Protein AF-A0A7X7U407-F1 (afdb_monomer_lite)

Radius of gyration: 12.42 Å; chains: 1; bounding box: 26×16×37 Å

Foldsee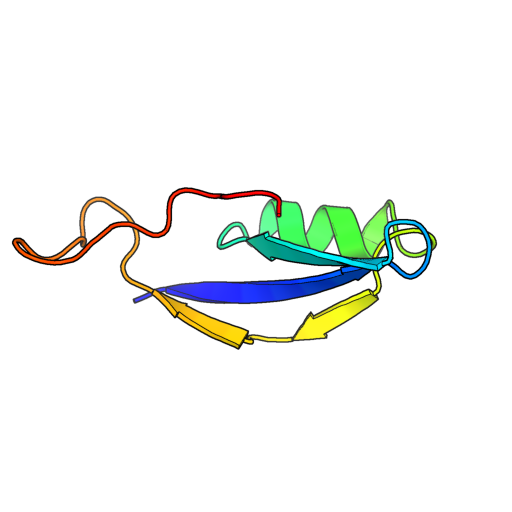k 3Di:
DAFKWW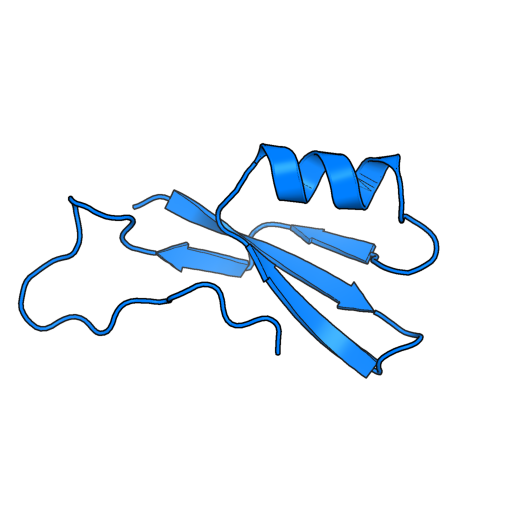KAFPVVRDIFIDRDPVVVVCCVPPPVNGIDTPGTPDDAQDPPRDDPPDDDPDRDGD

pLDDT: mean 87.19, std 14.83, range [38.94, 98.25]

Sequence (62 aa):
MKPVFRFWSPVLSSHFYTMSESERDSLIQNRPDAWTYEGVAFYAYSLPNQRLGTNPVLGVAA

Structure (mmCIF, N/CA/C/O backbone):
data_AF-A0A7X7U407-F1
#
_entry.id   AF-A0A7X7U407-F1
#
loop_
_atom_site.gr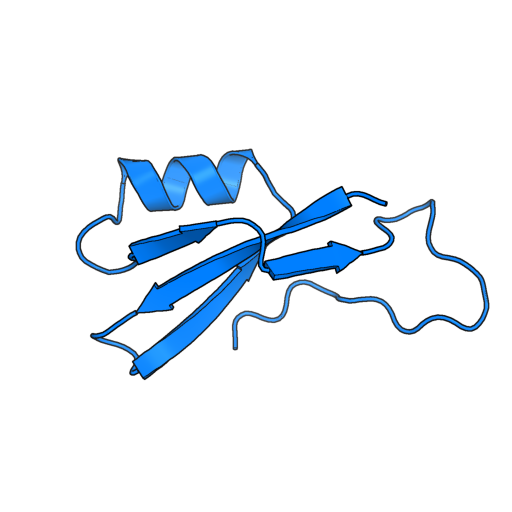oup_PDB
_atom_site.id
_atom_site.type_symbol
_atom_site.label_atom_id
_atom_site.label_alt_id
_atom_site.label_comp_id
_atom_site.label_asym_id
_atom_site.label_entity_id
_atom_site.label_seq_id
_atom_site.pdbx_PDB_ins_code
_atom_site.Cartn_x
_atom_site.Cartn_y
_atom_site.Cartn_z
_atom_site.occupancy
_atom_site.B_iso_or_equiv
_atom_site.auth_seq_id
_atom_site.auth_comp_id
_atom_site.auth_asym_id
_atom_site.auth_atom_id
_atom_site.pdbx_PDB_model_num
ATOM 1 N N . MET A 1 1 ? -14.615 -3.766 9.837 1.00 85.06 1 MET A N 1
ATOM 2 C CA . MET A 1 1 ? -13.223 -3.929 9.360 1.00 85.06 1 MET A CA 1
ATOM 3 C C . MET A 1 1 ? -13.160 -3.425 7.926 1.00 85.06 1 MET A C 1
ATOM 5 O O . MET A 1 1 ? -14.183 -3.490 7.255 1.00 85.06 1 MET A O 1
ATOM 9 N N . LYS A 1 2 ? -12.023 -2.893 7.479 1.00 90.00 2 LYS A N 1
ATOM 10 C CA . LYS A 1 2 ? -11.797 -2.415 6.106 1.00 90.00 2 LYS A CA 1
ATOM 11 C C . LYS A 1 2 ? -10.688 -3.240 5.440 1.00 90.00 2 LYS A C 1
ATOM 13 O O . LYS A 1 2 ? -9.828 -3.744 6.168 1.00 90.00 2 LYS A O 1
ATOM 18 N N . PRO A 1 3 ? -10.714 -3.416 4.108 1.00 94.31 3 PRO A N 1
ATOM 19 C CA . PRO A 1 3 ? -9.648 -4.118 3.403 1.00 94.31 3 PRO A CA 1
ATOM 20 C C . PRO A 1 3 ? -8.332 -3.332 3.470 1.00 94.31 3 PRO A C 1
ATOM 22 O O . PRO A 1 3 ? -8.332 -2.101 3.437 1.00 94.31 3 PRO A O 1
ATOM 25 N N . VAL A 1 4 ? -7.222 -4.062 3.539 1.00 94.50 4 VAL A N 1
ATOM 26 C CA . VAL A 1 4 ? -5.861 -3.558 3.347 1.00 94.50 4 VAL A CA 1
ATOM 27 C C . VAL A 1 4 ? -5.357 -4.081 2.008 1.00 94.50 4 VAL A C 1
ATOM 29 O O . VAL A 1 4 ? -5.270 -5.290 1.782 1.00 94.50 4 VAL A O 1
ATOM 32 N N . PHE A 1 5 ? -5.051 -3.154 1.116 1.00 96.25 5 PHE A N 1
ATOM 33 C CA . PHE A 1 5 ? -4.540 -3.394 -0.223 1.00 96.25 5 PHE A CA 1
ATOM 34 C C . PHE A 1 5 ? -3.025 -3.578 -0.176 1.00 96.25 5 PHE A C 1
ATOM 36 O O . PHE A 1 5 ? -2.358 -2.821 0.527 1.00 96.25 5 PHE A O 1
ATOM 43 N N . ARG A 1 6 ? -2.492 -4.558 -0.916 1.00 97.62 6 ARG A N 1
ATOM 44 C CA . ARG A 1 6 ? -1.050 -4.824 -1.020 1.00 97.62 6 ARG A CA 1
ATOM 45 C C . ARG A 1 6 ? -0.537 -4.530 -2.421 1.00 97.62 6 ARG A C 1
ATOM 47 O O . ARG A 1 6 ? -1.198 -4.840 -3.413 1.00 97.62 6 ARG A O 1
ATOM 54 N N . PHE A 1 7 ? 0.652 -3.949 -2.468 1.00 97.75 7 PHE A N 1
ATOM 55 C CA . PHE A 1 7 ? 1.389 -3.665 -3.686 1.00 97.75 7 PHE A CA 1
ATOM 56 C C . PHE A 1 7 ? 2.808 -4.205 -3.573 1.00 97.75 7 PHE A C 1
ATOM 58 O O . PHE A 1 7 ? 3.415 -4.094 -2.511 1.00 97.75 7 PHE A O 1
ATOM 65 N N . TRP A 1 8 ? 3.346 -4.716 -4.675 1.00 97.88 8 TRP A N 1
ATOM 66 C CA . TRP A 1 8 ? 4.762 -5.044 -4.816 1.00 97.88 8 TRP A CA 1
ATOM 67 C C . TRP A 1 8 ? 5.477 -3.962 -5.626 1.00 97.88 8 TRP A C 1
ATOM 69 O O . TRP A 1 8 ? 4.961 -3.526 -6.658 1.00 97.88 8 TRP A O 1
ATOM 79 N N . SER A 1 9 ? 6.674 -3.557 -5.197 1.00 97.00 9 SER A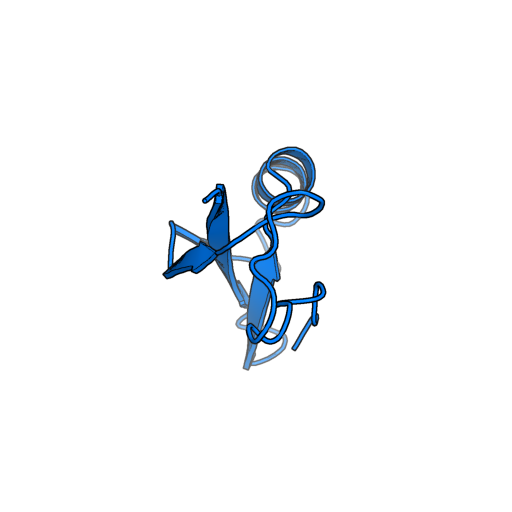 N 1
ATOM 80 C CA . SER A 1 9 ? 7.583 -2.762 -6.026 1.00 97.00 9 SER A CA 1
ATOM 81 C C . SER A 1 9 ? 8.836 -3.564 -6.371 1.00 97.00 9 SER A C 1
ATOM 83 O O . SER A 1 9 ? 9.635 -3.835 -5.473 1.00 97.00 9 SER A O 1
ATOM 85 N N . PRO A 1 10 ? 9.088 -3.887 -7.654 1.00 93.94 10 PRO A N 1
ATOM 86 C CA . PRO A 1 10 ? 10.348 -4.513 -8.049 1.00 93.94 10 PRO A CA 1
ATOM 87 C C . PRO A 1 10 ? 11.539 -3.557 -7.887 1.00 93.94 10 PRO A C 1
ATOM 89 O O . PRO A 1 10 ? 12.651 -4.006 -7.634 1.00 93.94 10 PRO A O 1
ATOM 92 N N . VAL A 1 11 ? 11.304 -2.241 -7.988 1.00 93.81 11 VAL A N 1
ATOM 93 C CA . VAL A 1 11 ? 12.342 -1.206 -7.850 1.00 93.81 11 VAL A CA 1
ATOM 94 C C . VAL A 1 11 ? 12.822 -1.096 -6.405 1.00 93.81 11 VAL A C 1
ATOM 96 O O . VAL A 1 11 ? 14.019 -0.979 -6.162 1.00 93.81 11 VAL A O 1
ATOM 99 N N . LEU A 1 12 ? 11.896 -1.151 -5.443 1.00 94.62 12 LEU A N 1
ATOM 100 C CA . LEU A 1 12 ? 12.220 -1.056 -4.016 1.00 94.62 12 LEU A CA 1
ATOM 101 C C . LEU A 1 12 ? 12.432 -2.424 -3.358 1.00 94.62 12 LEU A C 1
ATOM 103 O O . LEU A 1 12 ? 12.906 -2.484 -2.230 1.00 94.62 12 LEU A O 1
ATOM 107 N N . SER A 1 13 ? 12.069 -3.513 -4.044 1.00 95.88 13 SER A N 1
ATOM 108 C CA . SER A 1 13 ? 12.016 -4.867 -3.478 1.00 95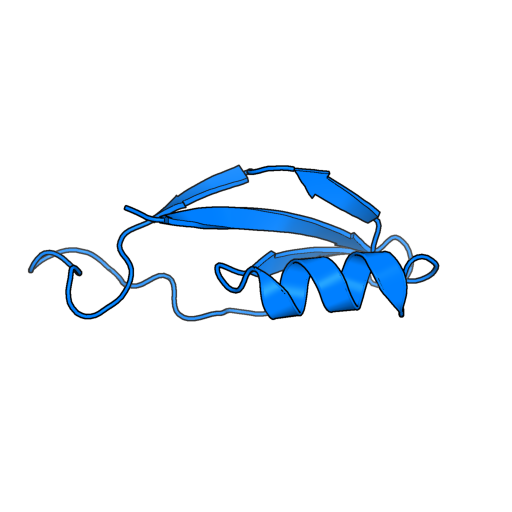.88 13 SER A CA 1
ATOM 109 C C . SER A 1 13 ? 11.243 -4.926 -2.150 1.00 95.88 13 SER A C 1
ATOM 111 O O . SER A 1 13 ? 11.627 -5.641 -1.226 1.00 95.88 13 SER A O 1
ATOM 113 N N . SER A 1 14 ? 10.154 -4.155 -2.053 1.00 95.75 14 SER A N 1
ATOM 114 C CA . SER A 1 14 ? 9.331 -4.023 -0.846 1.00 95.75 14 SER A CA 1
ATOM 115 C C . SER A 1 14 ? 7.839 -4.089 -1.171 1.00 95.75 14 SER A C 1
ATOM 117 O O . SER A 1 14 ? 7.414 -3.878 -2.314 1.00 95.75 14 SER A O 1
ATOM 119 N N . HIS A 1 15 ? 7.050 -4.368 -0.133 1.00 95.75 15 HIS A N 1
ATOM 120 C CA . HIS A 1 15 ? 5.598 -4.307 -0.185 1.00 95.75 15 HIS A CA 1
ATOM 121 C C . HIS A 1 15 ? 5.085 -3.008 0.427 1.00 95.75 15 HIS A C 1
ATOM 123 O O . HIS A 1 15 ? 5.467 -2.639 1.532 1.00 95.75 15 HIS A O 1
ATOM 129 N N . PHE A 1 16 ? 4.121 -2.389 -0.243 1.00 95.00 16 PHE A N 1
ATOM 130 C CA . PHE A 1 16 ? 3.368 -1.262 0.291 1.00 95.00 16 PHE A CA 1
ATOM 131 C C . PHE A 1 16 ? 1.939 -1.684 0.637 1.00 95.00 16 PHE A C 1
ATOM 133 O O . PHE A 1 16 ? 1.324 -2.478 -0.082 1.00 95.00 16 PHE A O 1
ATOM 140 N N . TYR A 1 17 ? 1.408 -1.140 1.733 1.00 94.38 17 TYR A N 1
ATOM 141 C CA . TYR A 1 17 ? 0.081 -1.466 2.246 1.00 94.38 17 TYR A CA 1
ATOM 142 C C . TYR A 1 17 ? -0.738 -0.206 2.500 1.00 94.38 17 TYR A C 1
ATOM 144 O O . TYR A 1 17 ? -0.270 0.723 3.153 1.00 94.38 17 TYR A O 1
ATOM 152 N N . THR A 1 18 ? -1.998 -0.201 2.063 1.00 93.62 18 THR A N 1
ATOM 153 C CA . THR A 1 18 ? -2.915 0.916 2.328 1.00 93.62 18 THR A CA 1
ATOM 154 C C . THR A 1 18 ? -4.352 0.464 2.565 1.00 93.62 18 THR A C 1
ATOM 156 O O . THR A 1 18 ? -4.819 -0.512 1.986 1.00 93.62 18 THR A O 1
ATOM 159 N N . MET A 1 19 ? -5.073 1.185 3.428 1.00 92.88 19 MET A N 1
ATOM 160 C CA . MET A 1 19 ? -6.532 1.070 3.600 1.00 92.88 19 MET A CA 1
ATOM 161 C C . MET A 1 19 ? -7.308 2.132 2.805 1.00 92.88 19 MET A C 1
ATOM 163 O O . MET A 1 19 ? -8.542 2.163 2.856 1.00 92.88 19 MET A O 1
ATOM 167 N N . SER A 1 20 ? -6.606 3.048 2.132 1.00 93.19 20 SER A N 1
ATOM 168 C CA . SER A 1 20 ? -7.209 4.127 1.358 1.00 93.19 20 SER A CA 1
ATOM 169 C C . SER A 1 20 ? -7.508 3.652 -0.060 1.00 93.19 20 SER A C 1
ATOM 171 O O . SER A 1 20 ? -6.604 3.322 -0.825 1.00 93.19 20 SER A O 1
ATOM 173 N N . GLU A 1 21 ? -8.788 3.633 -0.426 1.00 94.81 21 GLU A N 1
ATOM 174 C CA . GLU A 1 21 ? -9.213 3.282 -1.786 1.00 94.81 21 GLU A CA 1
ATOM 175 C C . GLU A 1 21 ? -8.718 4.305 -2.816 1.00 94.81 21 GLU A C 1
ATOM 177 O O . GLU A 1 21 ? -8.295 3.914 -3.897 1.00 94.81 21 GLU A O 1
ATOM 182 N N . SER A 1 22 ? -8.667 5.593 -2.461 1.00 96.19 22 SER A N 1
ATOM 183 C CA . SER A 1 22 ? -8.142 6.629 -3.356 1.00 96.19 22 SER A CA 1
ATOM 184 C C . SER A 1 22 ? -6.634 6.509 -3.576 1.00 96.19 22 SER A C 1
ATOM 186 O O . SER A 1 22 ? -6.157 6.750 -4.682 1.00 96.19 22 SER A O 1
ATOM 188 N N . GLU A 1 23 ? -5.875 6.105 -2.554 1.00 96.31 23 GLU A N 1
ATOM 189 C CA . GLU A 1 23 ? -4.441 5.839 -2.703 1.00 96.31 23 GLU A CA 1
ATOM 190 C C . GLU A 1 23 ? -4.205 4.587 -3.546 1.00 96.31 23 GLU A C 1
ATOM 192 O O . GLU A 1 23 ? -3.381 4.621 -4.456 1.00 96.31 23 GLU A O 1
ATOM 197 N N . ARG A 1 24 ? -4.981 3.517 -3.311 1.00 96.81 24 ARG A N 1
ATOM 198 C CA . ARG A 1 24 ? -4.966 2.317 -4.157 1.00 96.81 24 ARG A CA 1
ATOM 199 C C . ARG A 1 24 ? -5.176 2.693 -5.623 1.00 96.81 24 ARG A C 1
ATOM 201 O O . ARG A 1 24 ? -4.373 2.310 -6.468 1.00 96.81 24 ARG A O 1
ATOM 208 N N . ASP A 1 25 ? -6.230 3.450 -5.914 1.00 98.00 25 ASP A N 1
ATOM 209 C CA . ASP A 1 25 ? -6.584 3.819 -7.285 1.00 98.00 25 ASP A CA 1
ATOM 210 C C . ASP A 1 25 ? -5.533 4.742 -7.909 1.00 98.00 25 ASP A C 1
ATOM 212 O O . ASP A 1 25 ? -5.164 4.557 -9.067 1.00 98.00 25 ASP A O 1
ATOM 216 N N . SER A 1 26 ? -4.980 5.676 -7.130 1.00 97.62 26 SER A N 1
ATOM 217 C CA . SER A 1 26 ? -3.899 6.551 -7.586 1.00 97.62 26 SER A CA 1
ATOM 218 C C . SER A 1 26 ? -2.620 5.777 -7.917 1.00 97.62 26 SER A C 1
ATOM 220 O O . SER A 1 26 ? -2.001 6.048 -8.943 1.00 97.62 26 SER A O 1
ATOM 222 N N . LEU A 1 27 ? -2.228 4.788 -7.107 1.00 96.31 27 LEU A N 1
ATOM 223 C CA . LEU A 1 27 ? -1.052 3.958 -7.389 1.00 96.31 27 LEU A CA 1
ATOM 224 C C . LEU A 1 27 ? -1.249 3.108 -8.647 1.00 96.31 27 LEU A C 1
ATOM 226 O O . LEU A 1 27 ? -0.348 3.054 -9.482 1.00 96.31 27 LEU A O 1
ATOM 230 N N . ILE A 1 28 ? -2.436 2.515 -8.819 1.00 97.31 28 ILE A N 1
ATOM 231 C CA . ILE A 1 28 ? -2.785 1.731 -10.014 1.00 97.31 28 ILE A CA 1
ATOM 232 C C . ILE A 1 28 ? -2.751 2.602 -11.277 1.00 97.31 28 ILE A C 1
ATOM 234 O O . ILE A 1 28 ? -2.219 2.177 -12.299 1.00 97.31 28 ILE A O 1
ATOM 238 N N . GLN A 1 29 ? -3.323 3.806 -11.224 1.00 97.94 29 GLN A N 1
ATOM 239 C CA . GLN A 1 29 ? -3.470 4.663 -12.404 1.00 97.94 29 GLN A CA 1
ATOM 240 C C . GLN A 1 29 ? -2.191 5.431 -12.744 1.00 97.94 29 GLN A C 1
ATOM 242 O O . GLN A 1 29 ? -1.829 5.539 -13.912 1.00 97.94 29 GLN A O 1
ATOM 247 N N . ASN A 1 30 ? -1.508 5.970 -11.733 1.00 97.44 30 ASN A N 1
ATOM 248 C CA . ASN A 1 30 ? -0.457 6.968 -11.933 1.00 97.44 30 ASN A CA 1
ATOM 249 C C . ASN A 1 30 ? 0.958 6.412 -11.756 1.00 97.44 30 ASN A C 1
ATOM 251 O O . ASN A 1 30 ? 1.911 7.075 -12.160 1.00 97.44 30 ASN A O 1
ATOM 255 N N . ARG A 1 31 ? 1.121 5.246 -11.115 1.00 95.31 31 ARG A N 1
ATOM 256 C CA . ARG A 1 31 ? 2.430 4.634 -10.818 1.00 95.31 31 ARG A CA 1
ATOM 257 C C . ARG A 1 31 ? 2.513 3.131 -11.167 1.00 95.31 31 ARG A C 1
ATOM 259 O O . ARG A 1 31 ? 3.108 2.381 -10.386 1.00 95.31 31 ARG A O 1
ATOM 266 N N . PRO A 1 32 ? 1.958 2.664 -12.306 1.00 93.62 32 PRO A N 1
ATOM 267 C CA . PRO A 1 32 ? 1.943 1.238 -12.653 1.00 93.62 32 PRO A CA 1
ATOM 268 C C . PRO A 1 32 ? 3.341 0.654 -12.924 1.00 93.62 32 PRO A C 1
ATOM 270 O O . PRO A 1 32 ? 3.531 -0.556 -12.873 1.00 93.62 32 PRO A O 1
ATOM 273 N N . ASP A 1 33 ? 4.325 1.506 -13.206 1.00 94.81 33 ASP A N 1
ATOM 274 C CA . ASP A 1 33 ? 5.737 1.162 -13.384 1.00 94.81 33 ASP A CA 1
ATOM 275 C C . ASP A 1 33 ? 6.445 0.842 -12.058 1.00 94.81 33 ASP A C 1
ATOM 277 O O . ASP A 1 33 ? 7.361 0.021 -12.015 1.00 94.81 33 ASP A O 1
ATOM 281 N N . ALA A 1 34 ? 6.019 1.484 -10.969 1.00 95.06 34 ALA A N 1
ATOM 282 C CA . ALA A 1 34 ? 6.644 1.358 -9.658 1.00 95.06 34 ALA A CA 1
ATOM 283 C C . ALA A 1 34 ? 5.910 0.382 -8.731 1.00 95.06 34 ALA A C 1
ATOM 285 O O . ALA A 1 34 ? 6.556 -0.218 -7.868 1.00 95.06 34 ALA A O 1
ATOM 286 N N . TRP A 1 35 ? 4.592 0.233 -8.894 1.00 97.50 35 TRP A N 1
ATOM 287 C CA . TRP A 1 35 ? 3.731 -0.520 -7.984 1.00 97.50 35 TRP A CA 1
ATOM 288 C C . TRP A 1 35 ? 2.784 -1.452 -8.737 1.00 97.50 35 TRP A C 1
ATOM 290 O O . TRP A 1 35 ? 1.910 -1.018 -9.482 1.00 97.50 35 TRP A O 1
ATOM 300 N N . THR A 1 36 ? 2.914 -2.752 -8.481 1.00 98.00 36 THR A N 1
ATOM 301 C CA . THR A 1 36 ? 1.986 -3.779 -8.966 1.00 98.00 36 THR A CA 1
ATOM 302 C C . THR A 1 36 ? 0.950 -4.072 -7.892 1.00 98.00 36 THR A C 1
ATOM 304 O O . THR A 1 36 ? 1.309 -4.467 -6.785 1.00 98.00 36 THR A O 1
ATOM 307 N N . TYR A 1 37 ? -0.331 -3.883 -8.207 1.00 97.94 37 TYR A N 1
ATOM 308 C CA . TYR A 1 37 ? -1.422 -4.209 -7.290 1.00 97.94 37 TYR A CA 1
ATOM 309 C C . TYR A 1 37 ? -1.604 -5.725 -7.162 1.00 97.94 37 TYR A C 1
ATOM 311 O O . TYR A 1 37 ? -1.825 -6.410 -8.158 1.00 97.94 37 TYR A O 1
ATOM 319 N N . GLU A 1 38 ? -1.559 -6.239 -5.933 1.00 98.25 38 GLU A N 1
ATOM 320 C CA . GLU A 1 38 ? -1.667 -7.676 -5.638 1.00 98.25 38 GLU A CA 1
ATOM 321 C C . GLU A 1 38 ? -3.008 -8.070 -4.999 1.00 98.25 38 GLU A C 1
ATOM 323 O O . GLU A 1 38 ? -3.220 -9.232 -4.652 1.00 98.25 38 GLU A O 1
ATOM 328 N N . GLY A 1 39 ? -3.931 -7.118 -4.834 1.00 97.44 39 GLY A N 1
ATOM 329 C CA . GLY A 1 39 ? -5.246 -7.370 -4.250 1.00 97.44 39 GLY A CA 1
ATOM 330 C C . GLY A 1 39 ? -5.357 -7.000 -2.770 1.00 97.44 39 GLY A C 1
ATOM 331 O O . GLY A 1 39 ? -4.635 -6.150 -2.241 1.00 97.44 39 GLY A O 1
ATOM 332 N N . VAL A 1 40 ? -6.333 -7.613 -2.100 1.00 97.69 40 VAL A N 1
ATOM 333 C CA . VAL A 1 40 ? -6.558 -7.468 -0.655 1.00 97.69 40 VAL A CA 1
ATOM 334 C C . VAL A 1 40 ? -5.683 -8.478 0.081 1.00 97.69 40 VAL A C 1
ATOM 336 O O . VAL A 1 40 ? -5.842 -9.679 -0.114 1.00 97.69 40 VAL A O 1
ATOM 339 N N . ALA A 1 41 ? -4.795 -8.007 0.955 1.00 96.25 41 ALA A N 1
ATOM 340 C CA . ALA A 1 41 ? -3.946 -8.884 1.761 1.00 96.25 41 ALA A CA 1
ATOM 341 C C . ALA A 1 41 ? -4.635 -9.353 3.047 1.00 96.25 41 ALA A C 1
ATOM 343 O O . ALA A 1 41 ? -4.506 -10.513 3.428 1.00 96.25 41 ALA A O 1
ATOM 344 N N . PHE A 1 42 ? -5.356 -8.459 3.729 1.00 93.06 42 PHE A N 1
ATOM 345 C CA . PHE A 1 42 ? -6.103 -8.766 4.951 1.00 93.06 42 PHE A CA 1
ATOM 346 C C . PHE A 1 42 ? -7.151 -7.683 5.246 1.00 93.06 42 PHE A C 1
ATOM 348 O O . PHE A 1 42 ? -7.234 -6.670 4.554 1.00 93.06 42 PHE A O 1
ATOM 355 N N . TYR A 1 43 ? -7.960 -7.894 6.286 1.00 90.94 43 TYR A N 1
ATOM 356 C CA . TYR A 1 43 ? -8.912 -6.909 6.798 1.00 90.94 43 TYR A CA 1
ATOM 357 C C . TYR A 1 43 ? -8.447 -6.395 8.160 1.00 90.94 43 TYR A C 1
ATOM 359 O O . TYR A 1 43 ? -8.065 -7.184 9.023 1.00 90.94 43 TYR A O 1
ATOM 367 N N . ALA A 1 44 ? -8.527 -5.084 8.379 1.00 87.69 44 ALA A N 1
ATOM 368 C CA . ALA A 1 44 ? -8.108 -4.437 9.621 1.00 87.69 44 ALA A CA 1
ATOM 369 C C . ALA A 1 44 ? -9.222 -3.570 10.225 1.00 87.69 44 ALA A C 1
ATOM 371 O O . ALA A 1 44 ? -10.197 -3.196 9.562 1.00 87.69 44 ALA A O 1
ATOM 372 N N . TYR A 1 45 ? -9.106 -3.251 11.513 1.00 87.19 45 TYR A N 1
ATOM 373 C CA . TYR A 1 45 ? -9.948 -2.226 12.121 1.00 87.19 45 TYR A CA 1
ATOM 374 C C . TYR A 1 45 ? -9.443 -0.846 11.698 1.00 87.19 45 TYR A C 1
ATOM 376 O O . TYR A 1 45 ? -8.284 -0.515 11.924 1.00 87.19 45 TYR A O 1
ATOM 384 N N . SER A 1 46 ? -10.317 -0.041 11.096 1.00 81.75 46 SER A N 1
ATOM 385 C CA . SER A 1 46 ? -10.052 1.377 10.861 1.00 81.75 46 SER A CA 1
ATOM 386 C C . SER A 1 46 ? -10.547 2.194 12.049 1.00 81.75 46 SER A C 1
ATOM 388 O O . SER A 1 46 ? -11.556 1.840 12.660 1.00 81.75 46 SER A O 1
ATOM 390 N N . LEU A 1 47 ? -9.900 3.319 12.340 1.00 75.94 47 LEU A N 1
ATOM 391 C CA . LEU A 1 47 ? -10.417 4.279 13.315 1.00 75.94 47 LEU A CA 1
ATOM 392 C C . LEU A 1 47 ? -11.783 4.851 12.870 1.00 75.94 47 LEU A C 1
ATOM 394 O O . LEU A 1 47 ? -12.034 4.941 11.664 1.00 75.94 47 LEU A O 1
ATOM 398 N N . PRO A 1 48 ? -12.679 5.205 13.814 1.00 76.00 48 PRO A N 1
ATOM 399 C CA . PRO A 1 48 ? -12.573 4.999 15.265 1.00 76.00 48 PRO A CA 1
ATOM 400 C C . PRO A 1 48 ? -12.969 3.579 15.715 1.00 76.00 48 PRO A C 1
ATOM 402 O O . PRO A 1 48 ? -12.937 3.284 16.901 1.00 76.00 48 PRO A O 1
ATOM 405 N N . ASN A 1 49 ? -13.304 2.674 14.789 1.00 78.06 49 ASN A N 1
ATOM 406 C CA . ASN A 1 49 ? -13.760 1.305 15.076 1.00 78.06 49 ASN A CA 1
ATOM 407 C C . ASN A 1 49 ? -12.645 0.368 15.582 1.00 78.06 49 ASN A C 1
ATOM 409 O O . ASN A 1 49 ? -12.802 -0.856 15.551 1.00 78.06 49 ASN A O 1
ATOM 413 N N . GLN A 1 50 ? -11.511 0.916 16.017 1.00 77.19 50 GLN A N 1
ATOM 414 C CA . GLN A 1 50 ? -10.446 0.149 16.637 1.00 77.19 50 GLN A CA 1
ATOM 415 C C . GLN A 1 50 ? -10.926 -0.385 17.987 1.00 77.19 50 GLN A C 1
ATOM 417 O O . GLN A 1 50 ? -11.394 0.363 18.842 1.00 77.19 50 GLN A O 1
ATOM 422 N N . ARG A 1 51 ? -10.815 -1.701 18.185 1.00 72.94 51 ARG A N 1
ATOM 423 C CA . ARG A 1 51 ? -11.160 -2.326 19.464 1.00 72.94 51 ARG A CA 1
ATOM 424 C C . ARG A 1 51 ? -10.060 -2.067 20.493 1.00 72.94 51 ARG A C 1
ATOM 426 O O . ARG A 1 51 ? -8.876 -2.192 20.178 1.00 72.94 51 ARG A O 1
ATOM 433 N N . LEU A 1 52 ? -10.455 -1.759 21.727 1.00 74.81 52 LEU A N 1
ATOM 434 C CA . LEU A 1 52 ? -9.536 -1.655 22.861 1.00 74.81 52 LEU A CA 1
ATOM 435 C C . LEU A 1 52 ? -8.736 -2.966 23.002 1.00 74.81 52 LEU A C 1
ATOM 437 O O . LEU A 1 52 ? -9.311 -4.049 22.900 1.00 74.81 52 LEU A O 1
ATOM 441 N N . GLY A 1 53 ? -7.417 -2.868 23.183 1.00 75.00 53 GLY A N 1
ATOM 442 C CA . GLY A 1 53 ? -6.516 -4.029 23.230 1.00 75.00 53 GLY A CA 1
ATOM 443 C C . GLY A 1 53 ? -6.024 -4.534 21.865 1.00 75.00 53 GLY A C 1
ATOM 444 O O . GLY A 1 53 ? -5.346 -5.555 21.814 1.00 75.00 53 GLY A O 1
ATOM 445 N N . THR A 1 54 ? -6.330 -3.837 20.763 1.00 74.31 54 THR A N 1
ATOM 446 C CA . THR A 1 54 ? -5.742 -4.116 19.439 1.00 74.31 54 THR A CA 1
ATOM 447 C C . THR A 1 54 ? -4.672 -3.088 19.077 1.00 74.31 54 THR A C 1
ATOM 449 O O . THR A 1 54 ? -4.853 -1.895 19.322 1.00 74.31 54 THR A O 1
ATOM 452 N N . ASN A 1 55 ? -3.577 -3.536 18.457 1.00 72.12 55 ASN A N 1
ATOM 453 C CA . ASN A 1 55 ? -2.566 -2.636 17.902 1.00 72.12 55 ASN A CA 1
ATOM 454 C C . ASN A 1 55 ? -3.049 -2.097 16.547 1.00 72.12 55 ASN A C 1
ATOM 456 O O . ASN A 1 55 ? -3.423 -2.896 15.683 1.00 72.12 55 ASN A O 1
ATOM 460 N N . PRO A 1 56 ? -3.067 -0.770 16.341 1.00 67.25 56 PRO A N 1
ATOM 461 C CA . PRO A 1 56 ? -3.497 -0.207 15.074 1.00 67.25 56 PRO A CA 1
ATOM 462 C C . PRO A 1 56 ? -2.467 -0.524 13.995 1.00 67.25 56 PRO A C 1
ATOM 464 O O . PRO A 1 56 ? -1.267 -0.348 14.201 1.00 67.25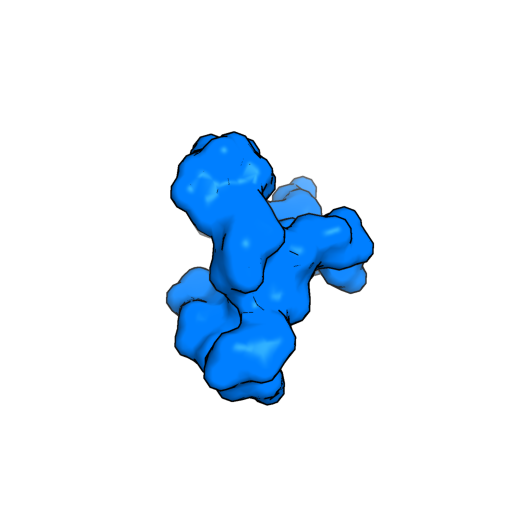 56 PRO A O 1
ATOM 467 N N . VAL A 1 57 ? -2.945 -0.901 12.811 1.00 62.28 57 VAL A N 1
ATOM 468 C CA . VAL A 1 57 ? -2.132 -0.790 11.600 1.00 62.28 57 VAL A CA 1
ATOM 469 C C . VAL A 1 57 ? -2.196 0.677 11.183 1.00 62.28 57 VAL A C 1
ATOM 471 O O . VAL A 1 57 ? -3.075 1.088 10.425 1.00 62.28 57 VAL A O 1
ATOM 474 N N . LEU A 1 58 ? -1.323 1.496 11.770 1.00 60.72 58 LEU A N 1
ATOM 475 C CA . LEU A 1 58 ? -1.028 2.821 11.228 1.00 60.72 58 LEU A CA 1
ATOM 476 C C . LEU A 1 58 ? -0.344 2.593 9.882 1.00 60.72 58 LEU A C 1
ATOM 478 O O . LEU A 1 58 ? 0.421 1.644 9.775 1.00 60.72 58 LEU A O 1
ATOM 482 N N . GLY A 1 59 ? -0.666 3.383 8.856 1.00 54.38 59 GLY A N 1
ATOM 483 C CA . GLY A 1 59 ? -0.105 3.212 7.513 1.00 54.38 59 GLY A CA 1
ATOM 484 C C . GLY A 1 59 ? 1.420 3.263 7.547 1.00 54.38 59 GLY A C 1
ATOM 485 O O . GLY A 1 59 ? 2.006 4.338 7.489 1.00 54.38 59 GLY A O 1
ATOM 486 N N . VAL A 1 60 ? 2.056 2.105 7.696 1.00 44.03 60 VAL A N 1
ATOM 487 C CA . VAL A 1 60 ? 3.496 1.939 7.572 1.00 44.03 60 VAL A CA 1
ATOM 488 C C . VAL A 1 60 ? 3.727 1.635 6.103 1.00 44.03 60 VAL A C 1
ATOM 490 O O . VAL A 1 60 ? 3.434 0.536 5.632 1.00 44.03 60 VAL A O 1
ATOM 493 N N . ALA A 1 61 ? 4.202 2.640 5.372 1.00 38.94 61 ALA A N 1
ATOM 494 C CA . ALA A 1 61 ? 4.990 2.376 4.183 1.00 38.94 61 ALA A CA 1
ATOM 495 C C . ALA A 1 61 ? 6.216 1.586 4.667 1.00 38.94 61 ALA A C 1
ATOM 497 O O . ALA A 1 61 ? 7.011 2.124 5.440 1.00 38.94 61 ALA A O 1
ATOM 498 N N . ALA A 1 62 ? 6.273 0.296 4.334 1.00 41.53 62 ALA A N 1
ATOM 499 C CA . ALA A 1 62 ? 7.402 -0.573 4.646 1.00 41.53 62 ALA A CA 1
ATOM 500 C C . ALA A 1 62 ? 8.491 -0.436 3.578 1.00 41.53 62 ALA A C 1
ATOM 502 O O . ALA A 1 62 ? 8.151 -0.419 2.369 1.00 41.53 62 ALA A O 1
#

Secondary structure (DSSP, 8-state):
-EEEEEEEETTTTEEEEE--HHHHHHHHHH-TTT-EEEEEEEEEPPTTSPPTTPPP------